Protein AF-A0A844HLF1-F1 (afdb_monomer_lite)

Secondary structure (DSSP, 8-state):
--GGGTT-PPTT--TTS-----TTGGG-TTHHHHHHHHHHHHHHHHHHTT---------TT---HHHHHHHHHHT--HHHHHHHHHTT--SS-TTSHHHHHHHHHHHH-SSEEHHHHHHHHHHHTT--HHHHHHHHHHHHHHHHHTT-EEEETTEEEE---

Foldseek 3Di:
DDPVPLDPDDVPDPAADDPPPDPVLVPDPCNVVSVVVNVVSNVVVCVVVVPPDPPPPPPQQDQDPVLVVVVVVLVDDLQQCQVQLLVLHQPDPPVNALLSVVSPVQSVDQKDFLLVSLVVSCVVVVHDSVVSSVVSVSSQSSCVNSVQWDDDPRMIHGDHD

Structure (mmCIF, N/CA/C/O backbone):
data_AF-A0A844HLF1-F1
#
_entry.id   AF-A0A844HLF1-F1
#
loop_
_atom_site.group_PDB
_atom_site.id
_atom_site.type_symbol
_atom_site.label_atom_id
_atom_site.label_alt_id
_atom_site.label_comp_id
_atom_site.label_asym_id
_atom_site.label_entity_id
_atom_site.label_seq_id
_atom_site.pdbx_PDB_ins_code
_atom_site.Cartn_x
_atom_site.Cartn_y
_atom_site.Cartn_z
_atom_site.occupancy
_atom_site.B_iso_or_equiv
_atom_site.auth_seq_id
_atom_site.auth_comp_id
_atom_site.auth_asym_id
_atom_site.auth_atom_id
_atom_site.pdbx_PDB_model_num
ATOM 1 N N . MET A 1 1 ? -9.356 46.690 -13.431 1.00 42.34 1 MET A N 1
ATOM 2 C CA . MET A 1 1 ? -10.078 45.579 -14.088 1.00 42.34 1 MET A CA 1
ATOM 3 C C . MET A 1 1 ? -11.426 45.459 -13.399 1.00 42.34 1 MET A C 1
ATOM 5 O O . MET A 1 1 ? -11.442 45.314 -12.184 1.00 42.34 1 MET A O 1
ATOM 9 N N . ASN A 1 2 ? -12.520 45.665 -14.138 1.00 35.84 2 ASN A N 1
ATOM 10 C CA . ASN A 1 2 ? -13.887 45.62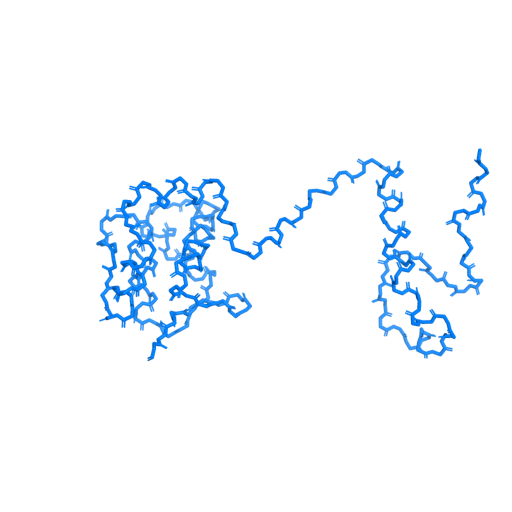2 -13.609 1.00 35.84 2 ASN A CA 1
ATOM 11 C C . ASN A 1 2 ? -14.228 44.193 -13.166 1.00 35.84 2 ASN A C 1
ATOM 13 O O . ASN A 1 2 ? -14.043 43.249 -13.926 1.00 35.84 2 ASN A O 1
ATOM 17 N N . THR A 1 3 ? -14.746 44.032 -11.951 1.00 44.12 3 THR A N 1
ATOM 18 C CA . THR A 1 3 ? -15.193 42.744 -11.388 1.00 44.12 3 THR A CA 1
ATOM 19 C C . THR A 1 3 ? -16.461 42.194 -12.052 1.00 44.12 3 THR A C 1
ATOM 21 O O . THR A 1 3 ? -16.873 41.075 -11.758 1.00 44.12 3 THR A O 1
ATOM 24 N N . SER A 1 4 ? -17.062 42.950 -12.972 1.00 48.38 4 SER A N 1
ATOM 25 C CA . SER A 1 4 ? -18.306 42.612 -13.668 1.00 48.38 4 SER A CA 1
ATOM 26 C C . SER A 1 4 ? -18.149 41.577 -14.791 1.00 48.38 4 SER A C 1
ATOM 28 O O . SER A 1 4 ? -19.146 40.991 -15.196 1.00 48.38 4 SER A O 1
ATOM 30 N N . ASP A 1 5 ? -16.927 41.315 -15.271 1.00 48.09 5 ASP A N 1
ATOM 31 C CA . ASP A 1 5 ? -16.677 40.359 -16.368 1.00 48.09 5 ASP A CA 1
ATOM 32 C C . ASP A 1 5 ? -16.347 38.933 -15.889 1.00 48.09 5 ASP A C 1
ATOM 34 O O . ASP A 1 5 ? -16.253 38.007 -16.691 1.00 48.09 5 ASP A O 1
ATOM 38 N N . LEU A 1 6 ? -16.203 38.723 -14.576 1.00 46.94 6 LEU A N 1
ATOM 39 C CA . LEU A 1 6 ? -15.846 37.418 -13.999 1.00 46.94 6 LEU A CA 1
ATOM 40 C C . LEU A 1 6 ? -17.019 36.422 -13.941 1.00 46.94 6 LEU A C 1
ATOM 42 O O . LEU A 1 6 ? -16.808 35.245 -13.663 1.00 46.94 6 LEU A O 1
ATOM 46 N N . PHE A 1 7 ? -18.248 36.868 -14.218 1.00 52.47 7 PHE A N 1
ATOM 47 C CA . PHE A 1 7 ? -19.457 36.054 -14.075 1.00 52.47 7 PHE A CA 1
ATOM 48 C C . PHE A 1 7 ? -20.449 36.297 -15.226 1.00 52.47 7 PHE A C 1
ATOM 50 O O . PHE A 1 7 ? -21.597 36.671 -15.002 1.00 52.47 7 PHE A O 1
ATOM 57 N N . GLN A 1 8 ? -20.047 36.040 -16.476 1.00 50.62 8 GLN A N 1
ATOM 58 C CA . GLN A 1 8 ? -21.009 35.837 -17.575 1.00 50.62 8 GLN A CA 1
ATOM 59 C C . GLN A 1 8 ? -21.627 34.432 -17.485 1.00 50.62 8 GLN A C 1
ATOM 61 O O . GLN A 1 8 ? -21.420 33.561 -18.331 1.00 50.62 8 GLN A O 1
ATOM 66 N N . PHE A 1 9 ? -22.384 34.197 -16.419 1.00 52.28 9 PHE A N 1
ATOM 67 C CA . PHE A 1 9 ? -23.324 33.089 -16.370 1.00 52.28 9 PHE A CA 1
ATOM 68 C C . PHE A 1 9 ? -24.637 33.563 -16.995 1.00 52.28 9 PHE A C 1
ATOM 70 O O . PHE A 1 9 ? -25.127 34.648 -16.685 1.00 52.28 9 PHE A O 1
ATOM 77 N N . THR A 1 10 ? -25.204 32.768 -17.903 1.00 46.78 10 THR A N 1
ATOM 78 C CA . THR A 1 10 ? -26.568 32.987 -18.398 1.00 46.78 10 THR A CA 1
ATOM 79 C C . THR A 1 10 ? -27.521 33.103 -17.201 1.00 46.78 10 THR A C 1
ATOM 81 O O . THR A 1 10 ? -27.372 32.333 -16.247 1.00 46.78 10 THR A O 1
ATOM 84 N N . PRO A 1 11 ? -28.492 34.036 -17.203 1.00 45.44 11 PRO A N 1
ATOM 85 C CA . PRO A 1 11 ? -29.452 34.152 -16.108 1.00 45.44 11 PRO A CA 1
ATOM 86 C C . PRO A 1 11 ? -30.165 32.804 -15.905 1.00 45.44 11 PRO A C 1
ATOM 88 O O . PRO A 1 11 ? -30.764 32.273 -16.836 1.00 45.44 11 PRO A O 1
ATOM 91 N N . GLY A 1 12 ? -30.033 32.224 -14.706 1.00 50.97 12 GLY A N 1
ATOM 92 C CA . GLY A 1 12 ? -30.519 30.875 -14.372 1.00 50.97 12 GLY A CA 1
ATOM 93 C C . GLY A 1 12 ? -29.442 29.781 -14.305 1.00 50.97 12 GLY A C 1
ATOM 94 O O . GLY A 1 12 ? -29.751 28.646 -13.951 1.00 50.97 12 GLY A O 1
ATOM 95 N N . CYS A 1 13 ? -28.179 30.096 -14.598 1.00 59.31 13 CYS A N 1
ATOM 96 C CA . CYS A 1 13 ? -27.057 29.189 -14.377 1.00 59.31 13 CYS A CA 1
ATOM 97 C C . CYS A 1 13 ? -26.515 29.366 -12.948 1.00 59.31 13 CYS A C 1
ATOM 99 O O . CYS A 1 13 ? -25.961 30.412 -12.613 1.00 59.31 13 CYS A O 1
ATOM 101 N N . PHE A 1 14 ? -26.650 28.336 -12.105 1.00 56.25 14 PHE A N 1
ATOM 102 C CA . PHE A 1 14 ? -26.139 28.301 -10.723 1.00 56.25 14 PHE A CA 1
ATOM 103 C C . PHE A 1 14 ? -24.618 28.077 -10.671 1.00 56.25 14 PHE A C 1
ATOM 105 O O . PHE A 1 14 ? -24.116 27.268 -9.891 1.00 56.25 14 PHE A O 1
ATOM 112 N N . GLY A 1 15 ? -23.895 28.760 -11.562 1.00 53.88 15 GLY A N 1
ATOM 113 C CA . GLY A 1 15 ? -22.476 28.591 -11.804 1.00 53.88 15 GLY A CA 1
ATOM 114 C C . GLY A 1 15 ? -21.658 28.478 -10.521 1.00 53.88 15 GLY A C 1
ATOM 115 O O . GLY A 1 15 ? -21.849 29.230 -9.568 1.00 53.88 15 GLY A O 1
ATOM 116 N N . SER A 1 16 ? -20.705 27.547 -10.577 1.00 51.16 16 SER A N 1
ATOM 117 C CA . SER A 1 16 ? -19.505 27.381 -9.748 1.00 51.16 16 SER A CA 1
ATOM 118 C C . SER A 1 16 ? -19.459 26.321 -8.644 1.00 51.16 16 SER A C 1
ATOM 120 O O . SER A 1 16 ? -18.341 25.923 -8.352 1.00 51.16 16 SER A O 1
ATOM 122 N N . THR A 1 17 ? -20.530 25.767 -8.057 1.00 47.31 17 THR A N 1
ATOM 123 C CA . THR A 1 17 ? -20.297 24.932 -6.842 1.00 47.31 17 THR A CA 1
ATOM 124 C C . THR A 1 17 ? -20.621 23.448 -6.899 1.00 47.31 17 THR A C 1
ATOM 126 O O . THR A 1 17 ? -19.972 22.697 -6.176 1.00 47.31 17 THR A O 1
ATOM 129 N N . TYR A 1 18 ? -21.496 22.966 -7.773 1.00 47.06 18 TYR A N 1
ATOM 130 C CA . TYR A 1 18 ? -21.753 21.529 -7.869 1.00 47.06 18 TYR A CA 1
ATOM 131 C C . TYR A 1 18 ? -22.096 21.156 -9.304 1.00 47.06 18 TYR A C 1
ATOM 133 O O . TYR A 1 18 ? -22.998 21.738 -9.899 1.00 47.06 18 TYR A O 1
ATOM 141 N N . PHE A 1 19 ? -21.426 20.132 -9.840 1.00 49.00 19 PHE A N 1
ATOM 142 C CA . PHE A 1 19 ? -22.030 19.294 -10.874 1.00 49.00 19 PHE A CA 1
ATOM 143 C C . PHE A 1 19 ? -23.242 18.610 -10.243 1.00 49.00 19 PHE A C 1
ATOM 145 O O . PHE A 1 19 ? -23.173 17.478 -9.764 1.00 49.00 19 PHE A O 1
ATOM 152 N N . ALA A 1 20 ? -24.339 19.347 -10.136 1.00 49.22 20 ALA A N 1
ATOM 153 C CA . ALA A 1 20 ? -25.599 18.787 -9.729 1.00 49.22 20 ALA A CA 1
ATOM 154 C C . ALA A 1 20 ? -26.115 17.990 -10.924 1.00 49.22 20 ALA A C 1
ATOM 156 O O . ALA A 1 20 ? -26.258 18.508 -12.031 1.00 49.22 20 ALA A O 1
ATOM 157 N N . LYS A 1 21 ? -26.385 16.708 -10.683 1.00 52.81 21 LYS A N 1
ATOM 158 C CA . LYS A 1 21 ? -27.187 15.819 -11.530 1.00 52.81 21 LYS A CA 1
ATOM 159 C C . LYS A 1 21 ? -28.647 16.304 -11.597 1.00 52.81 21 LYS A C 1
ATOM 161 O O . LYS A 1 21 ? -29.565 15.501 -11.457 1.00 52.81 21 LYS A O 1
ATOM 166 N N . ASP A 1 22 ? -28.865 17.607 -11.735 1.00 58.78 22 ASP A N 1
ATOM 167 C CA . ASP A 1 22 ? -30.192 18.185 -11.820 1.00 58.78 22 ASP A CA 1
ATOM 168 C C . ASP A 1 22 ? -30.717 18.036 -13.243 1.00 58.78 22 ASP A C 1
ATOM 170 O O . ASP A 1 22 ? -30.023 18.271 -14.237 1.00 58.78 22 ASP A O 1
ATOM 174 N N . SER A 1 23 ? -31.981 17.633 -13.332 1.00 61.12 23 SER A N 1
ATOM 175 C CA . SER A 1 23 ? -32.698 17.400 -14.588 1.00 61.12 23 SER A CA 1
ATOM 176 C C . SER A 1 23 ? -32.781 18.652 -15.469 1.00 61.12 23 SER A C 1
ATOM 178 O O . SER A 1 23 ? -32.932 18.545 -16.685 1.00 61.12 23 SER A O 1
ATOM 180 N N . THR A 1 24 ? -32.623 19.836 -14.880 1.00 60.25 24 THR A N 1
ATOM 181 C CA . THR A 1 24 ? -32.615 21.134 -15.562 1.00 60.25 24 THR A CA 1
ATOM 182 C C . THR A 1 24 ? -31.338 21.377 -16.372 1.00 60.25 24 THR A C 1
ATOM 184 O O . THR A 1 24 ? -31.394 22.017 -17.422 1.00 60.25 24 THR A O 1
ATOM 187 N N . CYS A 1 25 ? -30.195 20.815 -15.961 1.00 65.75 25 CYS A N 1
ATOM 188 C CA . CYS A 1 25 ? -28.925 20.945 -16.683 1.00 65.75 25 CYS A CA 1
ATOM 189 C C . CYS A 1 25 ? -28.894 20.133 -17.989 1.00 65.75 25 CYS A C 1
ATOM 191 O O . CYS A 1 25 ? -28.167 20.499 -18.910 1.00 65.75 25 CYS A O 1
ATOM 193 N N . GLY A 1 26 ? -29.697 19.067 -18.102 1.00 62.94 26 GLY A N 1
ATOM 194 C CA . GLY A 1 26 ? -29.733 18.195 -19.285 1.00 62.94 26 GLY A CA 1
ATOM 195 C C . GLY A 1 26 ? -30.336 18.839 -20.539 1.00 62.94 26 GLY A C 1
ATOM 196 O O . GLY A 1 26 ? -30.069 18.383 -21.646 1.00 62.94 26 GLY A O 1
ATOM 197 N N . VAL A 1 27 ? -31.117 19.911 -20.378 1.00 67.25 27 VAL A N 1
ATOM 198 C CA . VAL A 1 27 ? -31.760 20.651 -21.483 1.00 67.25 27 VAL A CA 1
ATOM 199 C C . VAL A 1 27 ? -30.943 21.896 -21.874 1.00 67.25 27 VAL A C 1
ATOM 201 O O . VAL A 1 27 ? -31.282 22.609 -22.815 1.00 67.25 27 VAL A O 1
ATOM 204 N N . CYS A 1 28 ? -29.850 22.182 -21.157 1.00 68.12 28 CYS A N 1
ATOM 205 C CA . CYS A 1 28 ? -29.043 23.372 -21.393 1.00 68.12 28 CYS A CA 1
ATOM 206 C C . CYS A 1 28 ? -28.171 23.208 -22.655 1.00 68.12 28 CYS A C 1
ATOM 208 O O . CYS A 1 28 ? -27.356 22.286 -22.713 1.00 68.12 28 CYS A O 1
ATOM 210 N N . PRO A 1 29 ? -28.239 24.134 -23.633 1.00 69.12 29 PRO A N 1
ATOM 211 C CA . PRO A 1 29 ? -27.421 24.069 -24.848 1.00 69.12 29 PRO A CA 1
ATOM 212 C C . PRO A 1 29 ? -25.916 24.226 -24.576 1.00 69.12 29 PRO A C 1
ATOM 214 O O . PRO A 1 29 ? -25.095 23.829 -25.396 1.00 69.12 29 PRO A O 1
ATOM 217 N N . PHE A 1 30 ? -25.546 24.770 -23.413 1.00 67.00 30 PHE A N 1
ATOM 218 C CA . PHE A 1 30 ? -24.157 24.961 -22.986 1.00 67.00 30 PHE A CA 1
ATOM 219 C C . PHE A 1 30 ? -23.660 23.873 -22.023 1.00 67.00 30 PHE A C 1
ATOM 221 O O . PHE A 1 30 ? -22.528 23.955 -21.548 1.00 67.00 30 PHE A O 1
ATOM 228 N N . ALA A 1 31 ? -24.471 22.847 -21.733 1.00 67.31 31 ALA A N 1
ATOM 229 C CA . ALA A 1 31 ? -24.086 21.711 -20.895 1.00 67.31 31 ALA A CA 1
ATOM 230 C C . ALA A 1 31 ? -22.723 21.072 -21.254 1.00 67.31 31 ALA A C 1
ATOM 232 O O . ALA A 1 31 ? -21.943 20.851 -20.325 1.00 67.31 31 ALA A O 1
ATOM 233 N N . PRO A 1 32 ? -22.370 20.823 -22.539 1.00 67.44 32 PRO A N 1
ATOM 234 C CA . PRO A 1 32 ? -21.089 20.187 -22.875 1.00 67.44 32 PRO A CA 1
ATOM 235 C C . PRO A 1 32 ? -19.857 21.038 -22.521 1.00 67.44 32 PRO A C 1
ATOM 237 O O . PRO A 1 32 ? -18.790 20.489 -22.247 1.00 67.44 32 PRO A O 1
ATOM 240 N N . ASP A 1 33 ? -19.996 22.365 -22.480 1.00 68.88 33 ASP A N 1
ATOM 241 C CA . ASP A 1 33 ? -18.903 23.289 -22.144 1.00 68.88 33 ASP A CA 1
ATOM 242 C C . ASP A 1 33 ? -18.958 23.787 -20.693 1.00 68.88 33 ASP A C 1
ATOM 244 O O . ASP A 1 33 ? -17.983 24.351 -20.182 1.00 68.88 33 ASP A O 1
ATOM 248 N N . CYS A 1 34 ? -20.076 23.547 -20.003 1.00 70.94 34 CYS A N 1
ATOM 249 C CA . CYS A 1 34 ? -20.289 23.945 -18.616 1.00 70.94 34 CYS A CA 1
ATOM 250 C C . CYS A 1 34 ? -19.277 23.283 -17.670 1.00 70.94 34 CYS A C 1
ATOM 252 O O . CYS A 1 34 ? -18.842 23.911 -16.705 1.00 70.94 34 CYS A O 1
ATOM 254 N N . GLU A 1 35 ? -18.851 22.050 -17.968 1.00 64.38 35 GLU A N 1
ATOM 255 C CA . GLU A 1 35 ? -17.857 21.336 -17.160 1.00 64.38 35 GLU A CA 1
ATOM 256 C C . GLU A 1 35 ? -16.514 22.042 -17.132 1.00 64.38 35 GLU A C 1
ATOM 258 O O . GLU A 1 35 ? -15.988 22.388 -16.072 1.00 64.38 35 GLU A O 1
ATOM 263 N N . LYS A 1 36 ? -15.996 22.324 -18.323 1.00 69.44 36 LYS A N 1
ATOM 264 C CA . LYS A 1 36 ? -14.689 22.948 -18.499 1.00 69.44 36 LYS A CA 1
ATOM 265 C C . LYS A 1 36 ? -14.666 24.341 -17.879 1.00 69.44 36 LYS A C 1
ATOM 267 O O . LYS A 1 36 ? -13.724 24.673 -17.163 1.00 69.44 36 LYS A O 1
ATOM 272 N N . ARG A 1 37 ? -15.733 25.119 -18.094 1.00 69.06 37 ARG A N 1
ATOM 273 C CA . ARG A 1 37 ? -15.865 26.464 -17.523 1.00 69.06 37 ARG A CA 1
ATOM 274 C C . ARG A 1 37 ? -15.998 26.436 -16.005 1.00 69.06 37 ARG A C 1
ATOM 276 O O . ARG A 1 37 ? -15.327 27.212 -15.343 1.00 69.06 37 ARG A O 1
ATOM 283 N N . SER A 1 38 ? -16.789 25.524 -15.436 1.00 67.81 38 SER A N 1
ATOM 284 C CA . SER A 1 38 ? -16.947 25.434 -13.978 1.00 67.81 38 SER A CA 1
ATOM 285 C C . SER A 1 38 ? -15.635 25.097 -13.273 1.00 67.81 38 SER A C 1
ATOM 287 O O . SER A 1 38 ? -15.378 25.624 -12.191 1.00 67.81 38 SER A O 1
ATOM 289 N N . VAL A 1 39 ? -14.814 24.222 -13.861 1.00 68.56 39 VAL A N 1
ATOM 290 C CA . VAL A 1 39 ? -13.493 23.886 -13.313 1.00 68.56 39 VAL A CA 1
ATOM 291 C C . VAL A 1 39 ? -12.565 25.100 -13.375 1.00 68.56 39 VAL A C 1
ATOM 293 O O . VAL A 1 39 ? -11.967 25.445 -12.360 1.00 68.56 39 VAL A O 1
ATOM 296 N N . GLN A 1 40 ? -12.515 25.789 -14.519 1.00 69.31 40 GLN A N 1
ATOM 297 C CA . GLN A 1 40 ? -11.714 27.006 -14.694 1.00 69.31 40 GLN A CA 1
ATOM 298 C C . GLN A 1 40 ? -12.126 28.110 -13.717 1.00 69.31 40 GLN A C 1
ATOM 300 O O . GLN A 1 40 ? -11.283 28.611 -12.983 1.00 69.31 40 GLN A O 1
ATOM 305 N N . THR A 1 41 ? -13.422 28.415 -13.609 1.00 71.12 41 THR A N 1
ATOM 306 C CA . THR A 1 41 ? -13.924 29.433 -12.676 1.00 71.12 41 THR A CA 1
ATOM 307 C C . THR A 1 41 ? -13.597 29.086 -11.225 1.00 71.12 41 THR A C 1
ATOM 309 O O . THR A 1 41 ? -13.255 29.966 -10.443 1.00 71.12 41 THR A O 1
ATOM 312 N N . MET A 1 42 ? -13.664 27.809 -10.842 1.00 67.81 42 MET A N 1
ATOM 313 C CA . MET A 1 42 ? -13.279 27.390 -9.494 1.00 67.81 42 MET A CA 1
ATOM 314 C C . MET A 1 42 ? -11.780 27.537 -9.241 1.00 67.81 42 MET A C 1
ATOM 316 O O . MET A 1 42 ? -11.391 27.900 -8.131 1.00 67.81 42 MET A O 1
ATOM 320 N N . ASP A 1 43 ? -10.941 27.279 -10.241 1.00 69.81 43 ASP A N 1
ATOM 321 C CA . ASP A 1 43 ? -9.499 27.503 -10.146 1.00 69.81 43 ASP A CA 1
ATOM 322 C C . ASP A 1 43 ? -9.160 29.001 -10.076 1.00 69.81 43 ASP A C 1
ATOM 324 O O . ASP A 1 43 ? -8.335 29.394 -9.248 1.00 69.81 43 ASP A O 1
ATOM 328 N N . ASP A 1 44 ? -9.874 29.844 -10.823 1.00 71.25 44 ASP A N 1
ATOM 329 C CA . ASP A 1 44 ? -9.748 31.303 -10.764 1.00 71.25 44 ASP A CA 1
ATOM 330 C C . ASP A 1 44 ? -10.192 31.855 -9.399 1.00 71.25 44 ASP A C 1
ATOM 332 O O . ASP A 1 44 ? -9.470 32.634 -8.776 1.00 71.25 44 ASP A O 1
ATOM 336 N N . ILE A 1 45 ? -11.337 31.399 -8.870 1.00 72.94 45 ILE A N 1
ATOM 337 C CA . ILE A 1 45 ? -11.816 31.774 -7.527 1.00 72.94 45 ILE A CA 1
ATOM 338 C C . ILE A 1 45 ? -10.801 31.346 -6.462 1.00 72.94 45 ILE A C 1
ATOM 340 O O . ILE A 1 45 ? -10.486 32.119 -5.558 1.00 72.94 45 ILE A O 1
ATOM 344 N N . ARG A 1 46 ? -10.237 30.136 -6.566 1.00 72.50 46 ARG A N 1
ATOM 345 C CA . ARG A 1 46 ? -9.194 29.665 -5.637 1.00 72.50 46 ARG A CA 1
ATOM 346 C C . ARG A 1 46 ? -7.936 30.524 -5.710 1.00 72.50 46 ARG A C 1
ATOM 348 O O . ARG A 1 46 ? -7.363 30.813 -4.658 1.00 72.50 46 ARG A O 1
ATOM 355 N N . ALA A 1 47 ? -7.523 30.928 -6.912 1.00 73.06 47 ALA A N 1
ATOM 356 C CA . ALA A 1 47 ? -6.375 31.803 -7.119 1.00 73.06 47 ALA A CA 1
ATOM 357 C C . ALA A 1 47 ? -6.607 33.191 -6.501 1.00 73.06 47 ALA A C 1
ATOM 359 O O . ALA A 1 47 ? -5.736 33.691 -5.789 1.00 73.06 47 ALA A O 1
ATOM 360 N N . ILE A 1 48 ? -7.800 33.765 -6.689 1.00 74.31 48 ILE A N 1
ATOM 361 C CA . ILE A 1 48 ? -8.198 35.052 -6.096 1.00 74.31 48 ILE A CA 1
ATOM 362 C C . ILE A 1 48 ? -8.258 34.961 -4.564 1.00 74.31 48 ILE A C 1
ATOM 364 O O . ILE A 1 48 ? -7.784 35.857 -3.869 1.00 74.31 48 ILE A O 1
ATOM 368 N N . CYS A 1 49 ? -8.798 33.869 -4.019 1.00 75.69 49 CYS A N 1
ATOM 369 C CA . CYS A 1 49 ? -8.933 33.664 -2.575 1.00 75.69 49 CYS A CA 1
ATOM 370 C C . CYS A 1 49 ? -7.652 33.149 -1.889 1.00 75.69 49 CYS A C 1
ATOM 372 O O . CYS A 1 49 ? -7.679 32.878 -0.688 1.00 75.69 49 CYS A O 1
ATOM 374 N N . GLY A 1 50 ? -6.543 32.974 -2.618 1.00 68.38 50 GLY A N 1
ATOM 375 C CA . GLY A 1 50 ? -5.270 32.508 -2.056 1.00 68.38 50 GLY A CA 1
ATOM 376 C C . GLY A 1 50 ? -5.307 31.078 -1.499 1.00 68.38 50 GLY A C 1
ATOM 377 O O . GLY A 1 50 ? -4.467 30.707 -0.675 1.00 68.38 50 GLY A O 1
ATOM 378 N N . VAL A 1 51 ? -6.271 30.254 -1.924 1.00 69.12 51 VAL A N 1
ATOM 379 C CA . VAL A 1 51 ? -6.398 28.869 -1.455 1.00 69.12 51 VAL A CA 1
ATOM 380 C C . VAL A 1 51 ? -5.347 28.016 -2.156 1.00 69.12 51 VAL A C 1
ATOM 382 O O . VAL A 1 51 ? -5.536 27.550 -3.280 1.00 69.12 51 VAL A O 1
ATOM 385 N N . VAL A 1 52 ? -4.232 27.763 -1.468 1.00 64.31 52 VAL A N 1
ATOM 386 C CA . VAL A 1 52 ? -3.206 26.822 -1.933 1.00 64.31 52 VAL A CA 1
ATOM 387 C C . VAL A 1 52 ? -3.745 25.402 -1.784 1.00 64.31 52 VAL A C 1
ATOM 389 O O . VAL A 1 52 ? -3.531 24.721 -0.777 1.00 64.31 52 VAL A O 1
ATOM 392 N N . THR A 1 53 ? -4.452 24.911 -2.799 1.00 57.34 53 THR A N 1
ATOM 393 C CA . THR A 1 53 ? -4.743 23.482 -2.880 1.00 57.34 53 THR A CA 1
ATOM 394 C C . THR A 1 53 ? -3.413 22.755 -3.046 1.00 57.34 53 THR A C 1
ATOM 396 O O . THR A 1 53 ? -2.766 22.865 -4.090 1.00 57.34 53 THR A O 1
ATOM 399 N N . ARG A 1 54 ? -2.977 21.993 -2.033 1.00 52.16 54 ARG A N 1
ATOM 400 C CA . ARG A 1 54 ? -1.931 20.982 -2.242 1.00 52.16 54 ARG A CA 1
ATOM 401 C C . ARG A 1 54 ? -2.421 20.100 -3.385 1.00 52.16 54 ARG A C 1
ATOM 403 O O . ARG A 1 54 ? -3.379 19.353 -3.191 1.00 52.16 54 ARG A O 1
ATOM 410 N N . LYS A 1 55 ? -1.785 20.190 -4.562 1.00 49.19 55 LYS A N 1
ATOM 411 C CA . LYS A 1 55 ? -1.994 19.224 -5.645 1.00 49.19 55 LYS A CA 1
ATOM 412 C C . LYS A 1 55 ? -1.944 17.842 -5.001 1.00 49.19 55 LYS A C 1
ATOM 414 O O . LYS A 1 55 ? -0.912 17.469 -4.437 1.00 49.19 55 LYS A O 1
ATOM 419 N N . ARG A 1 56 ? -3.050 17.090 -5.039 1.00 45.31 56 ARG A N 1
ATOM 420 C CA . ARG A 1 56 ? -2.967 15.651 -4.798 1.00 45.31 56 ARG A CA 1
ATOM 421 C C . ARG A 1 56 ? -2.017 15.159 -5.877 1.00 45.31 56 ARG A C 1
ATOM 423 O O . ARG A 1 56 ? -2.357 15.215 -7.055 1.00 45.31 56 ARG A O 1
ATOM 430 N N . ARG A 1 57 ? -0.799 14.781 -5.488 1.00 47.88 57 ARG A N 1
ATOM 431 C CA . ARG A 1 57 ? 0.137 14.100 -6.377 1.00 47.88 57 ARG A CA 1
ATOM 432 C C . ARG A 1 57 ? -0.489 12.745 -6.691 1.00 47.88 57 ARG A C 1
ATOM 434 O O . ARG A 1 57 ? -0.195 11.754 -6.040 1.00 47.88 57 ARG A O 1
ATOM 441 N N . ALA A 1 58 ? -1.407 12.718 -7.649 1.00 43.56 58 ALA A N 1
ATOM 442 C CA . ALA A 1 58 ? -1.792 11.508 -8.347 1.00 43.56 58 ALA A CA 1
ATOM 443 C C . ALA A 1 58 ? -0.712 11.245 -9.406 1.00 43.56 58 ALA A C 1
ATOM 445 O O . ALA A 1 58 ? -0.963 11.297 -10.604 1.00 43.56 58 ALA A O 1
ATOM 446 N N . GLY A 1 59 ? 0.524 11.045 -8.947 1.00 42.44 59 GLY A N 1
ATOM 447 C CA . GLY A 1 59 ? 1.564 10.448 -9.763 1.00 42.44 59 GLY A CA 1
ATOM 448 C C . GLY A 1 59 ? 1.377 8.945 -9.663 1.00 42.44 59 GLY A C 1
ATOM 449 O O . GLY A 1 59 ? 1.729 8.351 -8.647 1.00 42.44 59 GLY A O 1
ATOM 450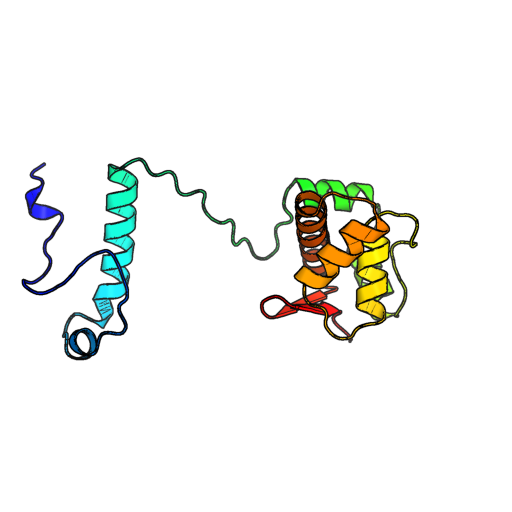 N N . LYS A 1 60 ? 0.782 8.329 -10.687 1.00 47.25 60 LYS A N 1
ATOM 451 C CA . LYS A 1 60 ? 0.916 6.884 -10.895 1.00 47.25 60 LYS A CA 1
ATOM 452 C C . LYS A 1 60 ? 2.420 6.580 -10.949 1.00 47.25 60 LYS A C 1
ATOM 454 O O . LYS A 1 60 ? 3.076 6.978 -11.902 1.00 47.25 60 LYS A O 1
ATOM 459 N N . GLY A 1 61 ? 2.949 5.913 -9.925 1.00 52.94 61 GLY A N 1
ATOM 460 C CA . GLY A 1 61 ? 4.271 5.274 -9.959 1.00 52.94 61 GLY A CA 1
ATOM 461 C C . GLY A 1 61 ? 5.393 5.924 -9.142 1.00 52.94 61 GLY A C 1
ATOM 462 O O . GLY A 1 61 ? 6.378 5.240 -8.867 1.00 52.94 61 GLY A O 1
ATOM 463 N N . GLU A 1 62 ? 5.265 7.175 -8.691 1.00 59.84 62 GLU A N 1
ATOM 464 C CA . GLU A 1 62 ? 6.292 7.783 -7.832 1.00 59.84 62 GLU A CA 1
ATOM 465 C C . GLU A 1 62 ? 6.032 7.470 -6.356 1.00 59.84 62 GLU A C 1
ATOM 467 O O . GLU A 1 62 ? 5.063 7.937 -5.749 1.00 59.84 62 GLU A O 1
ATOM 472 N N . LEU A 1 63 ? 6.930 6.676 -5.765 1.00 71.38 63 LEU A N 1
ATOM 473 C CA . LEU A 1 63 ? 6.987 6.478 -4.321 1.00 71.38 63 LEU A CA 1
ATOM 474 C C . LEU A 1 63 ? 7.123 7.833 -3.625 1.00 71.38 63 LEU A C 1
ATOM 476 O O . LEU A 1 63 ? 7.972 8.650 -3.980 1.00 71.38 63 LEU A O 1
ATOM 480 N N . SER A 1 64 ? 6.322 8.061 -2.580 1.00 77.44 64 SER A N 1
ATOM 481 C CA . SER A 1 64 ? 6.582 9.189 -1.681 1.00 77.44 64 SER A CA 1
ATOM 482 C C . SER A 1 64 ? 8.001 9.071 -1.120 1.00 77.44 64 SER A C 1
ATOM 484 O O . SER A 1 64 ? 8.442 7.959 -0.844 1.00 77.44 64 SER A O 1
ATOM 486 N N . GLU A 1 65 ? 8.685 10.191 -0.898 1.00 78.19 65 GLU A N 1
ATOM 487 C CA . GLU A 1 65 ? 10.067 10.228 -0.390 1.00 78.19 65 GLU A CA 1
ATOM 488 C C . GLU A 1 65 ? 10.274 9.311 0.828 1.00 78.19 65 GLU A C 1
ATOM 490 O O . GLU A 1 65 ? 11.197 8.506 0.859 1.00 78.19 65 GLU A O 1
ATOM 495 N N . LYS A 1 66 ? 9.312 9.314 1.760 1.00 77.75 66 LYS A N 1
ATOM 496 C CA . LYS A 1 66 ? 9.298 8.418 2.927 1.00 77.75 66 LYS A CA 1
ATOM 497 C C . LYS A 1 66 ? 9.162 6.939 2.563 1.00 77.75 66 LYS A C 1
ATOM 499 O O . LYS A 1 66 ? 9.829 6.100 3.149 1.00 77.75 66 LYS A O 1
ATOM 504 N N . ALA A 1 67 ? 8.286 6.606 1.617 1.00 79.19 67 ALA A N 1
ATOM 505 C CA . ALA A 1 67 ? 8.117 5.225 1.165 1.00 79.19 67 ALA A CA 1
ATOM 506 C C . ALA A 1 67 ? 9.354 4.731 0.399 1.00 79.19 67 ALA A C 1
ATOM 508 O O . ALA A 1 67 ? 9.710 3.563 0.524 1.00 79.19 67 ALA A O 1
ATOM 509 N N . ARG A 1 68 ? 10.033 5.621 -0.337 1.00 80.38 68 ARG A N 1
ATOM 510 C CA . ARG A 1 68 ? 11.300 5.315 -1.008 1.00 80.38 68 ARG A CA 1
ATOM 511 C C . ARG A 1 68 ? 12.412 5.050 -0.000 1.00 80.38 68 ARG A C 1
ATOM 513 O O . ARG A 1 68 ? 13.074 4.030 -0.103 1.00 80.38 68 ARG A O 1
ATOM 520 N N . GLU A 1 69 ? 12.550 5.902 1.013 1.00 82.75 69 GLU A N 1
ATOM 521 C CA . GLU A 1 69 ? 13.526 5.714 2.092 1.00 82.75 69 GLU A CA 1
ATOM 522 C C . GLU A 1 69 ? 13.294 4.394 2.845 1.00 82.75 69 GLU A C 1
ATOM 524 O O . GLU A 1 69 ? 14.234 3.653 3.127 1.00 82.75 69 GLU A O 1
ATOM 529 N N . VAL A 1 70 ? 12.033 4.063 3.145 1.00 80.62 70 VAL A N 1
ATOM 530 C CA . VAL A 1 70 ? 11.682 2.775 3.758 1.00 80.62 70 VAL A CA 1
ATOM 531 C C . VAL A 1 70 ? 12.038 1.614 2.832 1.00 80.62 70 VAL A C 1
ATOM 533 O O . VAL A 1 70 ? 12.609 0.631 3.291 1.00 80.62 70 VAL A O 1
ATOM 536 N N . PHE A 1 71 ? 11.736 1.722 1.540 1.00 82.56 71 PHE A N 1
ATOM 537 C CA . PHE A 1 71 ? 12.060 0.687 0.565 1.00 82.56 71 PHE A CA 1
ATOM 538 C C . PHE A 1 71 ? 13.572 0.464 0.422 1.00 82.56 71 PHE A C 1
ATOM 540 O O . PHE A 1 71 ? 14.028 -0.676 0.466 1.00 82.56 71 PHE A O 1
ATOM 547 N N . GLU A 1 72 ? 14.356 1.539 0.346 1.00 82.94 72 GLU A N 1
ATOM 548 C CA . GLU A 1 72 ? 15.821 1.482 0.310 1.00 82.94 72 GLU A CA 1
ATOM 549 C C . GLU A 1 72 ? 16.386 0.833 1.586 1.00 82.94 72 GLU A C 1
ATOM 551 O O . GLU A 1 72 ? 17.261 -0.030 1.505 1.00 82.94 72 GLU A O 1
ATOM 556 N N . LYS A 1 73 ? 15.831 1.157 2.764 1.00 82.00 73 LYS A N 1
ATOM 557 C CA . LYS A 1 73 ? 16.212 0.537 4.050 1.00 82.00 73 LYS A CA 1
ATOM 558 C C . LYS A 1 73 ? 15.912 -0.958 4.126 1.00 82.00 73 LYS A C 1
ATOM 560 O O . LYS A 1 73 ? 16.603 -1.677 4.843 1.00 82.00 73 LYS A O 1
ATOM 565 N N . LEU A 1 74 ? 14.886 -1.429 3.420 1.00 81.00 74 LEU A N 1
ATOM 566 C CA . LEU A 1 74 ? 14.545 -2.850 3.363 1.00 81.00 74 LEU A CA 1
ATOM 567 C C . LEU A 1 74 ? 15.538 -3.657 2.509 1.00 81.00 74 LEU A C 1
ATOM 569 O O . LEU A 1 74 ? 15.566 -4.881 2.621 1.00 81.00 74 LEU A O 1
ATOM 573 N N . GLY A 1 75 ? 16.352 -2.992 1.680 1.00 80.06 75 GLY A N 1
ATOM 574 C CA . GLY A 1 75 ? 17.512 -3.586 1.009 1.00 80.06 75 GLY A CA 1
ATOM 575 C C . GLY A 1 75 ? 17.200 -4.630 -0.068 1.00 80.06 75 GLY A C 1
ATOM 576 O O . GLY A 1 75 ? 18.115 -5.315 -0.513 1.00 80.06 75 GLY A O 1
ATOM 577 N N . LYS A 1 76 ? 15.936 -4.774 -0.487 1.00 83.12 76 LYS A N 1
ATOM 578 C CA . LYS A 1 76 ? 15.521 -5.706 -1.548 1.00 83.12 76 LYS A CA 1
ATOM 579 C C . LYS A 1 76 ? 15.163 -4.966 -2.824 1.00 83.12 76 LYS A C 1
ATOM 581 O O . LYS A 1 76 ? 14.520 -3.918 -2.779 1.00 83.12 76 LYS A O 1
ATOM 586 N N . SER A 1 77 ? 15.523 -5.536 -3.968 1.00 85.25 77 SER A N 1
ATOM 587 C CA . SER A 1 77 ? 15.111 -4.994 -5.260 1.00 85.25 77 SER A CA 1
ATOM 588 C C . SER A 1 77 ? 13.627 -5.264 -5.530 1.00 85.25 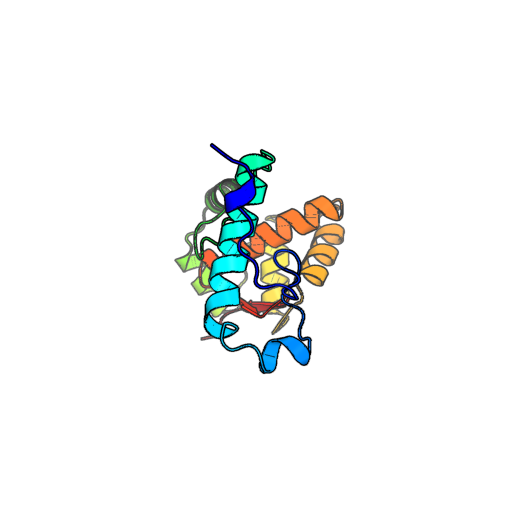77 SER A C 1
ATOM 590 O O . SER A 1 77 ? 13.063 -6.275 -5.106 1.00 85.25 77 SER A O 1
ATOM 592 N N . ALA A 1 78 ? 12.989 -4.384 -6.306 1.00 84.38 78 ALA A N 1
ATOM 593 C CA . ALA A 1 78 ? 11.587 -4.537 -6.704 1.00 84.38 78 ALA A CA 1
ATOM 594 C C . ALA A 1 78 ? 11.325 -5.887 -7.396 1.00 84.38 78 ALA A C 1
ATOM 596 O O . ALA A 1 78 ? 10.295 -6.526 -7.177 1.00 84.38 78 ALA A O 1
ATOM 597 N N . ARG A 1 79 ? 12.301 -6.348 -8.190 1.00 84.62 79 ARG A N 1
ATOM 598 C CA . ARG A 1 79 ? 12.254 -7.628 -8.898 1.00 84.62 79 ARG A CA 1
ATOM 599 C C . ARG A 1 79 ? 12.244 -8.818 -7.939 1.00 84.62 79 ARG A C 1
ATOM 601 O O . ARG A 1 79 ? 11.458 -9.734 -8.151 1.00 84.62 79 ARG A O 1
ATOM 608 N N . GLU A 1 80 ? 13.078 -8.803 -6.901 1.00 86.25 80 GLU A N 1
ATOM 609 C CA . GLU A 1 80 ? 13.113 -9.868 -5.887 1.00 86.25 80 GLU A CA 1
ATOM 610 C C . GLU A 1 80 ? 11.818 -9.906 -5.079 1.00 86.25 80 GLU A C 1
ATOM 612 O O . GLU A 1 80 ? 11.243 -10.974 -4.900 1.00 86.25 80 GLU A O 1
ATOM 617 N N . VAL A 1 81 ? 11.321 -8.742 -4.650 1.00 88.75 81 VAL A N 1
ATOM 618 C CA . VAL A 1 81 ? 10.057 -8.636 -3.902 1.00 88.75 81 VAL A CA 1
ATOM 619 C C . VAL A 1 81 ? 8.903 -9.221 -4.713 1.00 88.75 81 VAL A C 1
ATOM 621 O O . VAL A 1 81 ? 8.133 -10.032 -4.195 1.00 88.75 81 VAL A O 1
ATOM 624 N N . ARG A 1 82 ? 8.809 -8.860 -5.998 1.00 88.69 82 ARG A N 1
ATOM 625 C CA . ARG A 1 82 ? 7.807 -9.414 -6.912 1.00 88.69 82 ARG A CA 1
ATOM 626 C C . ARG A 1 82 ? 7.973 -10.919 -7.101 1.00 88.69 82 ARG A C 1
ATOM 628 O O . ARG A 1 82 ? 6.985 -11.638 -7.001 1.00 88.69 82 ARG A O 1
ATOM 635 N N . ALA A 1 83 ? 9.191 -11.392 -7.362 1.00 87.25 83 ALA A N 1
ATOM 636 C CA . ALA A 1 83 ? 9.460 -12.809 -7.594 1.00 87.25 83 ALA A CA 1
ATOM 637 C C . ALA A 1 83 ? 9.094 -13.672 -6.376 1.00 87.25 83 ALA A C 1
ATOM 639 O O . ALA A 1 83 ? 8.394 -14.668 -6.541 1.00 87.25 83 ALA A O 1
ATOM 640 N N . SER A 1 84 ? 9.486 -13.262 -5.164 1.00 90.12 84 SER A N 1
ATOM 641 C CA . SER A 1 84 ? 9.128 -13.972 -3.929 1.00 90.12 84 SER A CA 1
ATOM 642 C C . SER A 1 84 ? 7.614 -14.027 -3.729 1.00 90.12 84 SER A C 1
ATOM 644 O O . SER A 1 84 ? 7.062 -15.109 -3.545 1.00 90.12 84 SER A O 1
ATOM 646 N N . LEU A 1 85 ? 6.922 -12.887 -3.851 1.00 90.00 85 LEU A N 1
ATOM 647 C CA . LEU A 1 85 ? 5.470 -12.831 -3.651 1.00 90.00 85 LEU A CA 1
ATOM 648 C C . LEU A 1 85 ? 4.698 -13.652 -4.691 1.00 90.00 85 LEU A C 1
ATOM 650 O O . LEU A 1 85 ? 3.706 -14.290 -4.347 1.00 90.00 85 LEU A O 1
ATOM 654 N N . MET A 1 86 ? 5.156 -13.669 -5.945 1.00 87.81 86 MET A N 1
ATOM 655 C CA . MET A 1 86 ? 4.583 -14.527 -6.987 1.00 87.81 86 MET A CA 1
ATOM 656 C C . MET A 1 86 ? 4.871 -16.013 -6.737 1.00 87.81 86 MET A C 1
ATOM 658 O O . MET A 1 86 ? 4.019 -16.848 -7.024 1.00 87.81 86 MET A O 1
ATOM 662 N N . GLY A 1 87 ? 6.036 -16.336 -6.169 1.00 87.25 87 GLY A N 1
ATOM 663 C CA . GLY A 1 87 ? 6.408 -17.686 -5.741 1.00 87.25 87 GLY A CA 1
ATOM 664 C C . GLY A 1 87 ? 5.681 -18.174 -4.484 1.00 87.25 87 GLY A C 1
ATOM 665 O O . GLY A 1 87 ? 5.892 -19.308 -4.068 1.00 87.25 87 GLY A O 1
ATOM 666 N N . GLY A 1 88 ? 4.824 -17.346 -3.877 1.00 88.75 88 GLY A N 1
ATOM 667 C CA . GLY A 1 88 ? 4.117 -17.688 -2.643 1.00 88.75 88 GLY A CA 1
ATOM 668 C C . GLY A 1 88 ? 4.962 -17.524 -1.376 1.00 88.75 88 GLY A C 1
ATOM 669 O O . GLY A 1 88 ? 4.535 -17.935 -0.298 1.00 88.75 88 GLY A O 1
ATOM 670 N N . GLU A 1 89 ? 6.140 -16.912 -1.483 1.00 90.06 89 GLU A N 1
ATOM 671 C CA . GLU A 1 89 ? 7.067 -16.704 -0.376 1.00 90.06 89 GLU A CA 1
ATOM 672 C C . GLU A 1 89 ? 7.041 -15.255 0.108 1.00 90.06 89 GLU A C 1
ATOM 674 O O . GLU A 1 89 ? 6.933 -14.300 -0.667 1.00 90.06 89 GLU A O 1
ATOM 679 N N . ASN A 1 90 ? 7.172 -15.067 1.420 1.00 89.00 90 ASN A N 1
ATOM 680 C CA . ASN A 1 90 ? 7.233 -13.733 1.993 1.00 89.00 90 ASN A CA 1
ATOM 681 C C . ASN A 1 90 ? 8.650 -13.151 1.834 1.00 89.00 90 ASN A C 1
ATOM 683 O O . ASN A 1 90 ? 9.588 -13.676 2.439 1.00 89.00 90 ASN A O 1
ATOM 687 N N . PRO A 1 91 ? 8.839 -12.052 1.076 1.00 87.69 91 PRO A N 1
ATOM 688 C CA . PRO A 1 91 ? 10.152 -11.440 0.910 1.00 87.69 91 PRO A CA 1
ATOM 689 C C . PRO A 1 91 ? 10.676 -10.821 2.207 1.00 87.69 91 PRO A C 1
ATOM 691 O O . PRO A 1 91 ? 11.886 -10.646 2.332 1.00 87.69 91 PRO A O 1
ATOM 694 N N . TYR A 1 92 ? 9.818 -10.491 3.167 1.00 87.00 92 TYR A N 1
ATOM 695 C CA . TYR A 1 92 ? 10.231 -9.892 4.429 1.00 87.00 92 TYR A CA 1
ATOM 696 C C . TYR A 1 92 ? 9.853 -10.842 5.567 1.00 87.00 92 TYR A C 1
ATOM 698 O O . TYR A 1 92 ? 8.666 -11.080 5.791 1.00 87.00 92 TYR A O 1
ATOM 706 N N . PRO A 1 93 ? 10.819 -11.410 6.308 1.00 76.19 93 PRO A N 1
ATOM 707 C CA . PRO A 1 93 ? 10.485 -12.261 7.442 1.00 76.19 93 PRO A CA 1
ATOM 708 C C . PRO A 1 93 ? 9.631 -11.476 8.445 1.00 76.19 93 PRO A C 1
ATOM 710 O O . PRO A 1 93 ? 9.762 -10.259 8.567 1.00 76.19 93 PRO A O 1
ATOM 713 N N . THR A 1 94 ? 8.775 -12.165 9.199 1.00 66.06 94 THR A N 1
ATOM 714 C CA . THR A 1 94 ? 7.775 -11.555 10.102 1.00 66.06 94 THR A CA 1
ATOM 715 C C . THR A 1 94 ? 8.384 -10.620 11.161 1.00 66.06 94 THR A C 1
ATOM 717 O O . THR A 1 94 ? 7.695 -9.776 11.719 1.00 66.06 94 THR A O 1
ATOM 720 N N . ASN A 1 95 ? 9.696 -10.718 11.397 1.00 65.69 95 ASN A N 1
ATOM 721 C CA . ASN A 1 95 ? 10.446 -9.857 12.310 1.00 65.69 95 ASN A CA 1
ATOM 722 C C . ASN A 1 95 ? 10.913 -8.522 11.687 1.00 65.69 95 ASN A C 1
ATOM 724 O O . ASN A 1 95 ? 11.397 -7.659 12.415 1.00 65.69 95 ASN A O 1
ATOM 728 N N . GLN A 1 96 ? 10.767 -8.306 10.372 1.00 67.06 96 GLN A N 1
ATOM 729 C CA . GLN A 1 96 ? 11.125 -7.052 9.683 1.00 67.06 96 GLN A CA 1
ATOM 730 C C . GLN A 1 96 ? 9.965 -6.034 9.638 1.00 67.06 96 GLN A C 1
ATOM 732 O O . GLN A 1 96 ? 9.699 -5.386 8.624 1.00 67.06 96 GLN A O 1
ATOM 737 N N . GLY A 1 97 ? 9.275 -5.862 10.766 1.00 78.00 97 GLY A N 1
ATOM 738 C CA . GLY A 1 97 ? 8.256 -4.826 10.940 1.00 78.00 97 GLY A CA 1
ATOM 739 C C . GLY A 1 97 ? 7.019 -4.995 10.049 1.00 78.00 97 GLY A C 1
ATOM 740 O O . GLY A 1 97 ? 6.668 -6.094 9.625 1.00 78.00 97 GLY A O 1
ATOM 741 N N . PHE A 1 98 ? 6.340 -3.880 9.766 1.00 86.62 98 PHE A N 1
ATOM 742 C CA . PHE A 1 98 ? 5.009 -3.890 9.147 1.00 86.62 98 PHE A CA 1
ATOM 743 C C . PHE A 1 98 ? 4.966 -4.515 7.741 1.00 86.62 98 PHE A C 1
ATOM 745 O O . PHE A 1 98 ? 3.924 -5.032 7.348 1.00 86.62 98 PHE A O 1
ATOM 752 N N . MET A 1 99 ? 6.067 -4.491 6.978 1.00 89.19 99 MET A N 1
ATOM 753 C CA . MET A 1 99 ? 6.102 -5.079 5.632 1.00 89.19 99 MET A CA 1
ATOM 754 C C . MET A 1 99 ? 6.009 -6.602 5.659 1.00 89.19 99 MET A C 1
ATOM 756 O O . MET A 1 99 ? 5.304 -7.171 4.828 1.00 89.19 99 MET A O 1
ATOM 760 N N . GLY A 1 100 ? 6.658 -7.254 6.629 1.00 89.06 100 GLY A N 1
ATOM 761 C CA . GLY A 1 100 ? 6.560 -8.703 6.802 1.00 89.06 100 GLY A CA 1
ATOM 762 C C . GLY A 1 100 ? 5.126 -9.137 7.081 1.00 89.06 100 GLY A C 1
ATOM 763 O O . GLY A 1 100 ? 4.626 -10.056 6.434 1.00 89.06 100 GLY A O 1
ATOM 764 N N . ASP A 1 101 ? 4.434 -8.423 7.970 1.00 89.12 101 ASP A N 1
ATOM 765 C CA . ASP A 1 101 ? 3.029 -8.691 8.280 1.00 89.12 101 ASP A CA 1
ATOM 766 C C . ASP A 1 101 ? 2.115 -8.442 7.067 1.00 89.12 101 ASP A C 1
ATOM 768 O O . ASP A 1 101 ? 1.285 -9.291 6.744 1.00 89.12 101 ASP A O 1
ATOM 772 N N . VAL A 1 102 ? 2.286 -7.326 6.346 1.00 91.00 102 VAL A N 1
ATOM 773 C CA . VAL A 1 102 ? 1.477 -7.024 5.149 1.00 91.00 102 VAL A CA 1
ATOM 774 C C . VAL A 1 102 ? 1.658 -8.089 4.071 1.00 91.00 102 VAL A C 1
ATOM 776 O O . VAL A 1 102 ? 0.666 -8.611 3.561 1.00 91.00 102 VAL A O 1
ATOM 779 N N . CYS A 1 103 ? 2.899 -8.447 3.738 1.00 91.19 103 CYS A N 1
ATOM 780 C CA . CYS A 1 103 ? 3.182 -9.483 2.748 1.00 91.19 103 CYS A CA 1
ATOM 781 C C . CYS A 1 103 ? 2.619 -10.843 3.180 1.00 91.19 103 CYS A C 1
ATOM 783 O O . CYS A 1 103 ? 1.996 -11.523 2.367 1.00 91.19 103 CYS A O 1
ATOM 785 N N . GLN A 1 104 ? 2.747 -11.207 4.460 1.00 90.50 104 GLN A N 1
ATOM 786 C CA . GLN A 1 104 ? 2.199 -12.459 4.983 1.00 90.50 104 GLN A CA 1
ATOM 787 C C . GLN A 1 104 ? 0.680 -12.527 4.814 1.00 90.50 104 GLN A C 1
ATOM 789 O O . GLN A 1 104 ? 0.151 -13.542 4.358 1.00 90.50 104 GLN A O 1
ATOM 794 N N . ILE A 1 105 ? -0.024 -11.448 5.163 1.00 90.44 105 ILE A N 1
ATOM 795 C CA . ILE A 1 105 ? -1.482 -11.370 5.036 1.00 90.44 105 ILE A CA 1
ATOM 796 C C . ILE A 1 105 ? -1.874 -11.494 3.558 1.00 90.44 105 ILE A C 1
ATOM 798 O O . ILE A 1 105 ? -2.714 -12.316 3.207 1.00 90.44 105 ILE A O 1
ATOM 802 N N . LEU A 1 106 ? -1.223 -10.748 2.669 1.00 91.19 106 LEU A N 1
ATOM 803 C CA . LEU A 1 106 ? -1.533 -10.772 1.237 1.00 91.19 106 LEU A CA 1
ATOM 804 C C . LEU A 1 106 ? -1.238 -12.121 0.553 1.00 91.19 106 LEU A C 1
ATOM 806 O O . LEU A 1 106 ? -1.832 -12.427 -0.479 1.00 91.19 106 LEU A O 1
ATOM 810 N N . LEU A 1 107 ? -0.357 -12.947 1.121 1.00 91.56 107 LEU A N 1
ATOM 811 C CA . LEU A 1 107 ? -0.139 -14.320 0.654 1.00 91.56 107 LEU A CA 1
ATOM 812 C C . LEU A 1 107 ? -1.299 -15.254 1.035 1.00 91.56 107 LEU A C 1
ATOM 814 O O . LEU A 1 107 ? -1.694 -16.104 0.236 1.00 91.56 107 LEU A O 1
ATOM 818 N N . HIS A 1 108 ? -1.878 -15.072 2.225 1.00 90.38 108 HIS A N 1
ATOM 819 C CA . HIS A 1 108 ? -2.959 -15.925 2.740 1.00 90.38 108 HIS A CA 1
ATOM 820 C C . HIS A 1 108 ? -4.333 -15.528 2.198 1.00 90.38 108 HIS A C 1
ATOM 822 O O . HIS A 1 108 ? -5.201 -16.380 2.010 1.00 90.38 108 HIS A O 1
ATOM 828 N N . PHE A 1 109 ? -4.535 -14.242 1.918 1.00 89.75 109 PHE A N 1
ATOM 829 C CA . PHE A 1 109 ? -5.806 -13.707 1.451 1.00 89.75 109 PHE A CA 1
ATOM 830 C C . PHE A 1 109 ? -5.710 -13.274 -0.012 1.00 89.75 109 PHE A C 1
ATOM 832 O O . PHE A 1 109 ? -4.765 -12.607 -0.420 1.00 89.75 109 PHE A O 1
ATOM 839 N N . ARG A 1 110 ? -6.714 -13.632 -0.820 1.00 85.62 110 ARG A N 1
ATOM 840 C CA . ARG A 1 110 ? -6.757 -13.261 -2.245 1.00 85.62 110 ARG A CA 1
ATOM 841 C C . ARG A 1 110 ? -6.890 -11.750 -2.444 1.00 85.62 110 ARG A C 1
ATOM 843 O O . ARG A 1 110 ? -6.260 -11.188 -3.333 1.00 85.62 110 ARG A O 1
ATOM 850 N N . GLU A 1 111 ? -7.712 -11.122 -1.616 1.00 90.25 111 GLU A N 1
ATOM 851 C CA . GLU A 1 111 ? -8.010 -9.698 -1.645 1.00 90.25 111 GLU A CA 1
ATOM 852 C C . GLU A 1 111 ? -8.242 -9.227 -0.211 1.00 90.25 111 GLU A C 1
ATOM 854 O O . GLU A 1 111 ? -8.903 -9.912 0.576 1.00 90.25 111 GLU A O 1
ATOM 859 N N . VAL A 1 112 ? -7.678 -8.074 0.140 1.00 92.88 112 VAL A N 1
ATOM 860 C CA . VAL A 1 112 ? -7.736 -7.539 1.499 1.00 92.88 112 VAL A CA 1
ATOM 861 C C . VAL A 1 112 ? -8.048 -6.055 1.460 1.00 92.88 112 VAL A C 1
ATOM 863 O O . VAL A 1 112 ? -7.400 -5.288 0.751 1.00 92.88 112 VAL A O 1
ATOM 866 N N . LYS A 1 113 ? -9.005 -5.620 2.282 1.00 92.81 113 LYS A N 1
ATOM 867 C CA . LYS A 1 113 ? -9.285 -4.194 2.463 1.00 92.81 113 LYS A CA 1
ATOM 868 C C . LYS A 1 113 ? -8.118 -3.512 3.169 1.00 92.81 113 LYS A C 1
ATOM 870 O O . LYS A 1 113 ? -7.658 -3.964 4.218 1.00 92.81 113 LYS A O 1
ATOM 875 N N . THR A 1 114 ? -7.696 -2.365 2.657 1.00 90.56 114 THR A N 1
ATOM 876 C CA . THR A 1 114 ? -6.620 -1.556 3.255 1.00 90.56 114 THR A CA 1
ATOM 877 C C . THR A 1 114 ? -6.913 -1.153 4.705 1.00 90.56 114 THR A C 1
ATOM 879 O O . THR A 1 114 ? -6.006 -1.140 5.533 1.00 90.56 114 THR A O 1
ATOM 882 N N . ALA A 1 115 ? -8.180 -0.906 5.053 1.00 90.25 115 ALA A N 1
ATOM 883 C CA . ALA A 1 115 ? -8.592 -0.640 6.433 1.00 90.25 115 ALA A CA 1
ATOM 884 C C . ALA A 1 115 ? -8.303 -1.823 7.377 1.00 90.25 115 ALA A C 1
ATOM 886 O O . ALA A 1 115 ? -7.844 -1.610 8.495 1.00 90.25 115 ALA A O 1
ATOM 887 N N . PHE A 1 116 ? -8.509 -3.058 6.908 1.00 92.38 116 PHE A N 1
ATOM 888 C CA . PHE A 1 116 ? -8.209 -4.265 7.679 1.00 92.38 116 PHE A CA 1
ATOM 889 C C . PHE A 1 116 ? -6.698 -4.464 7.858 1.00 92.38 116 PHE A C 1
ATOM 891 O O . PHE A 1 116 ? -6.235 -4.822 8.937 1.00 92.38 116 PHE A O 1
ATOM 898 N N . LEU A 1 117 ? -5.896 -4.165 6.832 1.00 91.56 117 LEU A N 1
ATOM 899 C CA . LEU A 1 117 ? -4.437 -4.174 6.984 1.00 91.56 117 LEU A CA 1
ATOM 900 C C . LEU A 1 117 ? -3.984 -3.179 8.058 1.00 91.56 117 LEU A C 1
ATOM 902 O O . LEU A 1 117 ? -3.160 -3.523 8.901 1.00 91.56 117 LEU A O 1
ATOM 906 N N . ALA A 1 118 ? -4.565 -1.978 8.079 1.00 92.50 118 ALA A N 1
ATOM 907 C CA . ALA A 1 118 ? -4.229 -0.972 9.079 1.00 92.50 118 ALA A CA 1
ATOM 908 C C . ALA A 1 118 ? -4.565 -1.419 10.508 1.00 92.50 118 ALA A C 1
ATOM 910 O O . ALA A 1 118 ? -3.773 -1.155 11.414 1.00 92.50 118 ALA A O 1
ATOM 911 N N . THR A 1 119 ? -5.687 -2.114 10.719 1.00 92.44 119 THR A N 1
ATOM 912 C CA . THR A 1 119 ? -6.038 -2.647 12.045 1.00 92.44 119 THR A CA 1
ATOM 913 C C . THR A 1 119 ? -5.076 -3.747 12.478 1.00 92.44 119 THR A C 1
ATOM 915 O O . THR A 1 119 ? -4.554 -3.689 13.588 1.00 92.44 119 THR A O 1
ATOM 918 N N . VAL A 1 120 ? -4.750 -4.689 11.587 1.00 90.38 120 VAL A N 1
ATOM 919 C CA . VAL A 1 120 ? -3.829 -5.788 11.923 1.00 90.38 120 VAL A CA 1
ATOM 920 C C . VAL A 1 120 ? -2.419 -5.268 12.209 1.00 90.38 120 VAL A C 1
ATOM 922 O O . VAL A 1 120 ? -1.787 -5.696 13.174 1.00 90.38 120 VAL A O 1
ATOM 925 N N . ILE A 1 121 ? -1.929 -4.304 11.423 1.00 89.94 121 ILE A N 1
ATOM 926 C CA . ILE A 1 121 ? -0.626 -3.669 11.671 1.00 89.94 121 ILE A CA 1
ATOM 927 C C . ILE A 1 121 ? -0.638 -2.910 13.001 1.00 89.94 121 ILE A C 1
ATOM 929 O O . ILE A 1 121 ? 0.345 -2.972 13.739 1.00 89.94 121 ILE A O 1
ATOM 933 N N . ALA A 1 122 ? -1.723 -2.199 13.328 1.00 91.69 122 ALA A N 1
ATOM 934 C CA . ALA A 1 122 ? -1.830 -1.488 14.600 1.00 91.69 122 ALA A CA 1
ATOM 935 C C . ALA A 1 122 ? -1.682 -2.445 15.7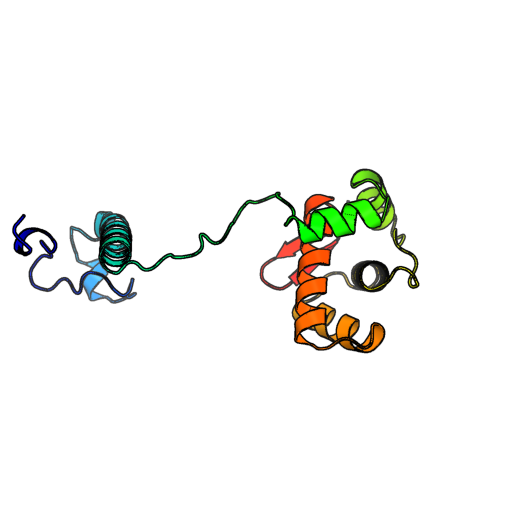91 1.00 91.69 122 ALA A C 1
ATOM 937 O O . ALA A 1 122 ? -0.906 -2.163 16.705 1.00 91.69 122 ALA A O 1
ATOM 938 N N . GLU A 1 123 ? -2.363 -3.589 15.744 1.00 90.50 123 GLU A N 1
ATOM 939 C CA . GLU A 1 123 ? -2.318 -4.601 16.801 1.00 90.50 123 GLU A CA 1
ATOM 940 C C . GLU A 1 123 ? -0.954 -5.295 16.883 1.00 90.50 123 GLU A C 1
ATOM 942 O O . GLU A 1 123 ? -0.334 -5.316 17.949 1.00 90.50 123 GLU A O 1
ATOM 947 N N . ARG A 1 124 ? -0.440 -5.815 15.761 1.00 87.88 124 ARG A N 1
ATOM 948 C CA . ARG A 1 124 ? 0.806 -6.602 15.744 1.00 87.88 124 ARG A CA 1
ATOM 949 C C . ARG A 1 124 ? 2.044 -5.762 16.031 1.00 87.88 124 ARG A C 1
ATOM 951 O O . ARG A 1 124 ? 2.917 -6.189 16.782 1.00 87.88 124 ARG A O 1
ATOM 958 N N . CYS A 1 125 ? 2.104 -4.551 15.482 1.00 84.88 125 CYS A N 1
ATOM 959 C CA . CYS A 1 125 ? 3.228 -3.640 15.696 1.00 84.88 125 CYS A CA 1
ATOM 960 C C . CYS A 1 125 ? 3.044 -2.732 16.928 1.00 84.88 125 CYS A C 1
ATOM 962 O O . CYS A 1 125 ? 3.912 -1.898 17.187 1.00 84.88 125 CYS A O 1
ATOM 964 N N . LYS A 1 126 ? 1.941 -2.866 17.687 1.00 88.62 126 LYS A N 1
ATOM 965 C CA . LYS A 1 126 ? 1.599 -2.016 18.847 1.00 88.62 126 LYS A CA 1
ATOM 966 C C . LYS A 1 126 ? 1.638 -0.516 18.517 1.00 88.62 126 LYS A C 1
ATOM 968 O O . LYS A 1 126 ? 2.176 0.300 19.267 1.00 88.62 126 LYS A O 1
ATOM 973 N N . LEU A 1 127 ? 1.086 -0.150 17.363 1.00 88.50 127 LEU A N 1
ATOM 974 C CA . LEU A 1 127 ? 1.102 1.215 16.845 1.00 88.50 127 LEU A CA 1
ATOM 975 C C . LEU A 1 127 ? -0.229 1.926 17.075 1.00 88.50 127 LEU A C 1
ATOM 977 O O . LEU A 1 127 ? -1.294 1.318 17.132 1.00 88.50 127 LEU A O 1
ATOM 981 N N . ARG A 1 128 ? -0.178 3.261 17.119 1.00 92.44 128 ARG A N 1
ATOM 982 C CA . ARG A 1 128 ? -1.395 4.080 17.080 1.00 92.44 128 ARG A CA 1
ATOM 983 C C . ARG A 1 128 ? -2.122 3.874 15.740 1.00 92.44 128 ARG A C 1
ATOM 985 O O . ARG A 1 128 ? -1.442 3.798 14.711 1.00 92.44 128 ARG A O 1
ATOM 992 N N . PRO A 1 129 ? -3.468 3.896 15.705 1.00 89.62 129 PRO A N 1
ATOM 993 C CA . PRO A 1 129 ? -4.236 3.676 14.475 1.00 89.62 129 PRO A CA 1
ATOM 994 C C . PRO A 1 129 ? -3.854 4.620 13.325 1.00 89.62 129 PRO A C 1
ATOM 996 O O . PRO A 1 129 ? -3.735 4.202 12.175 1.00 89.62 129 PRO A O 1
ATOM 999 N N . SER A 1 130 ? -3.586 5.894 13.633 1.00 88.75 130 SER A N 1
ATOM 1000 C CA . SER A 1 130 ? -3.151 6.890 12.645 1.00 88.75 130 SER A CA 1
ATOM 1001 C C . SER A 1 130 ? -1.783 6.563 12.035 1.00 88.75 130 SER A C 1
ATOM 1003 O O . SER A 1 130 ? -1.583 6.723 10.829 1.00 88.75 130 SER A O 1
ATOM 1005 N N . THR A 1 131 ? -0.850 6.061 12.844 1.00 89.19 131 THR A N 1
ATOM 1006 C CA . THR A 1 131 ? 0.477 5.625 12.394 1.00 89.19 131 THR A CA 1
ATOM 1007 C C . THR A 1 131 ? 0.379 4.353 11.554 1.00 89.19 131 THR A C 1
ATOM 1009 O O . THR A 1 131 ? 0.978 4.283 10.481 1.00 89.19 131 THR A O 1
ATOM 1012 N N . ALA A 1 132 ? -0.427 3.381 11.985 1.00 90.31 132 ALA A N 1
ATOM 1013 C CA . ALA A 1 132 ? -0.640 2.134 11.254 1.00 90.31 132 ALA A CA 1
ATOM 1014 C C . ALA A 1 132 ? -1.277 2.369 9.875 1.00 90.31 132 ALA A C 1
ATOM 1016 O O . ALA A 1 132 ? -0.836 1.794 8.879 1.00 90.31 132 ALA A O 1
ATOM 1017 N N . ALA A 1 133 ? -2.242 3.290 9.779 1.00 89.38 133 ALA A N 1
ATOM 1018 C CA . ALA A 1 133 ? -2.816 3.703 8.501 1.00 89.38 133 ALA A CA 1
ATOM 1019 C C . ALA A 1 133 ? -1.764 4.325 7.563 1.00 89.38 133 ALA A C 1
ATOM 1021 O O . ALA A 1 133 ? -1.788 4.087 6.355 1.00 89.38 133 ALA A O 1
ATOM 1022 N N . SER A 1 134 ? -0.815 5.097 8.104 1.00 90.31 134 SER A N 1
ATOM 1023 C CA . SER A 1 134 ? 0.295 5.663 7.327 1.00 90.31 134 SER A CA 1
ATOM 1024 C C . SER A 1 134 ? 1.243 4.578 6.808 1.00 90.31 134 SER A C 1
ATOM 1026 O O . SER A 1 134 ? 1.572 4.577 5.622 1.00 90.31 134 SER A O 1
ATOM 1028 N N . TYR A 1 135 ? 1.631 3.616 7.651 1.00 89.69 135 TYR A N 1
ATOM 1029 C CA . TYR A 1 135 ? 2.470 2.494 7.218 1.00 89.69 135 TYR A CA 1
ATOM 1030 C C . TYR A 1 135 ? 1.769 1.579 6.224 1.00 89.69 135 TYR A C 1
ATOM 1032 O O . TYR A 1 135 ? 2.392 1.151 5.262 1.00 89.69 135 TYR A O 1
ATOM 1040 N N . THR A 1 136 ? 0.466 1.355 6.381 1.00 91.50 136 THR A N 1
ATOM 1041 C CA . THR A 1 136 ? -0.322 0.597 5.401 1.00 91.50 136 THR A CA 1
ATOM 1042 C C . THR A 1 136 ? -0.266 1.265 4.033 1.00 91.50 136 THR A C 1
ATOM 1044 O O . THR A 1 136 ? 0.021 0.611 3.037 1.00 91.50 136 THR A O 1
ATOM 1047 N N . LYS A 1 137 ? -0.462 2.589 3.973 1.00 90.50 137 LYS A N 1
ATOM 1048 C CA . LYS A 1 137 ? -0.348 3.349 2.718 1.00 90.50 137 LYS A CA 1
ATOM 1049 C C . LYS A 1 137 ? 1.053 3.255 2.112 1.00 90.50 137 LYS A C 1
ATOM 1051 O O . LYS A 1 137 ? 1.173 3.141 0.898 1.00 90.50 137 LYS A O 1
ATOM 1056 N N . GLN A 1 138 ? 2.096 3.286 2.941 1.00 90.25 138 GLN A N 1
ATOM 1057 C CA . GLN A 1 138 ? 3.476 3.111 2.480 1.00 90.25 138 GLN A CA 1
ATOM 1058 C C . GLN A 1 138 ? 3.711 1.699 1.937 1.00 90.25 138 GLN A C 1
ATOM 1060 O O . GLN A 1 138 ? 4.234 1.573 0.837 1.00 90.25 138 GLN A O 1
ATOM 1065 N N . ALA A 1 139 ? 3.270 0.659 2.650 1.00 90.94 139 ALA A N 1
ATOM 1066 C CA . ALA A 1 139 ? 3.384 -0.732 2.215 1.00 90.94 139 ALA A CA 1
ATOM 1067 C C . ALA A 1 139 ? 2.715 -0.948 0.859 1.00 90.94 139 ALA A C 1
ATOM 1069 O O . ALA A 1 139 ? 3.309 -1.482 -0.071 1.00 90.94 139 ALA A O 1
ATOM 1070 N N . VAL A 1 140 ? 1.483 -0.461 0.738 1.00 91.25 140 VAL A N 1
ATOM 1071 C CA . VAL A 1 140 ? 0.686 -0.522 -0.483 1.00 91.25 140 VAL A CA 1
ATOM 1072 C C . VAL A 1 140 ? 1.399 0.194 -1.638 1.00 91.25 140 VAL A C 1
ATOM 1074 O O . VAL A 1 140 ? 1.537 -0.382 -2.714 1.00 91.25 140 VAL A O 1
ATOM 1077 N N . ALA A 1 141 ? 1.922 1.403 -1.409 1.00 89.06 141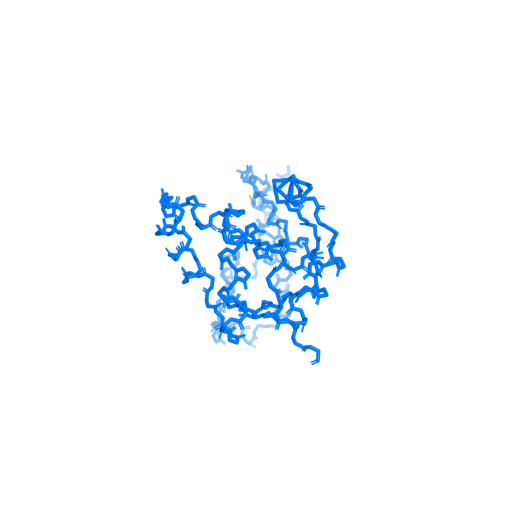 ALA A N 1
ATOM 1078 C CA . ALA A 1 141 ? 2.675 2.145 -2.422 1.00 89.06 141 ALA A CA 1
ATOM 1079 C C . ALA A 1 141 ? 3.964 1.420 -2.852 1.00 89.06 141 ALA A C 1
ATOM 1081 O O . ALA A 1 141 ? 4.281 1.386 -4.039 1.00 89.06 141 ALA A O 1
ATOM 1082 N N . ILE A 1 142 ? 4.686 0.810 -1.906 1.00 89.69 142 ILE A N 1
ATOM 1083 C CA . ILE A 1 142 ? 5.883 0.000 -2.176 1.00 89.69 142 ILE A CA 1
ATOM 1084 C C . ILE A 1 142 ? 5.529 -1.216 -3.030 1.00 89.69 142 ILE A C 1
ATOM 1086 O O . ILE A 1 142 ? 6.179 -1.463 -4.044 1.00 89.69 142 ILE A O 1
ATOM 1090 N N . LEU A 1 143 ? 4.477 -1.950 -2.672 1.00 89.75 143 LEU A N 1
ATOM 1091 C CA . LEU A 1 143 ? 4.052 -3.140 -3.411 1.00 89.75 143 LEU A CA 1
ATOM 1092 C C . LEU A 1 143 ? 3.549 -2.810 -4.821 1.00 89.75 143 LEU A C 1
ATOM 1094 O O . LEU A 1 143 ? 3.818 -3.569 -5.754 1.00 89.75 143 LEU A O 1
ATOM 1098 N N . GLN A 1 144 ? 2.872 -1.672 -4.992 1.00 89.81 144 GLN A N 1
ATOM 1099 C CA . GLN A 1 144 ? 2.516 -1.158 -6.315 1.00 89.81 144 GLN A CA 1
ATOM 1100 C C . GLN A 1 144 ? 3.749 -0.786 -7.135 1.00 89.81 144 GLN A C 1
ATOM 1102 O O . GLN A 1 144 ? 3.816 -1.131 -8.311 1.00 89.81 144 GLN A O 1
ATOM 1107 N N . HIS A 1 145 ? 4.728 -0.110 -6.525 1.00 86.75 145 HIS A N 1
ATOM 1108 C CA . HIS A 1 145 ? 5.981 0.238 -7.193 1.00 86.75 145 HIS A CA 1
ATOM 1109 C C . HIS A 1 145 ? 6.772 -1.007 -7.615 1.00 86.75 145 HIS A C 1
ATOM 1111 O O . HIS A 1 145 ? 7.371 -1.027 -8.684 1.00 86.75 145 HIS A O 1
ATOM 1117 N N . CYS A 1 146 ? 6.714 -2.077 -6.819 1.00 85.75 146 CYS A N 1
ATOM 1118 C CA . CYS A 1 146 ? 7.305 -3.366 -7.175 1.00 85.75 146 CYS A CA 1
ATOM 1119 C C . CYS A 1 146 ? 6.504 -4.141 -8.235 1.00 85.75 146 CYS A C 1
ATOM 1121 O O . CYS A 1 146 ? 6.902 -5.242 -8.610 1.00 85.75 146 CYS A O 1
ATOM 1123 N N . GLU A 1 147 ? 5.357 -3.618 -8.680 1.00 86.44 147 GLU A N 1
ATOM 1124 C CA . GLU A 1 147 ? 4.395 -4.312 -9.543 1.00 86.44 147 GLU A CA 1
ATOM 1125 C C . GLU A 1 147 ? 3.939 -5.673 -8.987 1.00 86.44 147 GLU A C 1
ATOM 1127 O O . GLU A 1 147 ? 3.528 -6.557 -9.741 1.00 86.44 147 GLU A O 1
ATOM 1132 N N . ALA A 1 148 ? 4.022 -5.854 -7.669 1.00 88.38 148 ALA A N 1
ATOM 1133 C CA . ALA A 1 148 ? 3.684 -7.102 -6.991 1.00 88.38 148 ALA A CA 1
ATOM 1134 C C . ALA A 1 148 ? 2.212 -7.147 -6.557 1.00 88.38 148 ALA A C 1
ATOM 1136 O O . ALA A 1 148 ? 1.662 -8.225 -6.336 1.00 88.38 148 ALA A O 1
ATOM 1137 N N . ALA A 1 149 ? 1.565 -5.986 -6.446 1.00 88.69 149 ALA A N 1
ATOM 1138 C CA . ALA A 1 149 ? 0.174 -5.868 -6.038 1.00 88.69 149 ALA A CA 1
ATOM 1139 C C . ALA A 1 149 ? -0.630 -4.969 -6.978 1.00 88.69 149 ALA A C 1
ATOM 1141 O O . ALA A 1 149 ? -0.099 -4.043 -7.595 1.00 88.69 149 ALA A O 1
ATOM 1142 N N . ASP A 1 150 ? -1.924 -5.252 -7.052 1.00 87.94 150 ASP A N 1
ATOM 1143 C CA . ASP A 1 150 ? -2.920 -4.423 -7.714 1.00 87.94 150 ASP A CA 1
ATOM 1144 C C . ASP A 1 150 ? -3.885 -3.827 -6.684 1.00 87.94 150 ASP A C 1
ATOM 1146 O O . ASP A 1 150 ? -4.124 -4.421 -5.626 1.00 87.94 150 ASP A O 1
ATOM 1150 N N . ILE A 1 151 ? -4.415 -2.642 -6.987 1.00 87.56 151 ILE A N 1
ATOM 1151 C CA . ILE A 1 151 ? -5.370 -1.940 -6.127 1.00 87.56 151 ILE A CA 1
ATOM 1152 C C . ILE A 1 151 ? -6.666 -1.735 -6.890 1.00 87.56 151 ILE A C 1
ATOM 1154 O O . ILE A 1 151 ? -6.689 -1.079 -7.932 1.00 87.56 151 ILE A O 1
ATOM 1158 N N . GLN A 1 152 ? -7.754 -2.224 -6.307 1.00 85.44 152 GLN A N 1
ATOM 1159 C CA . GLN A 1 152 ? -9.107 -2.010 -6.800 1.00 85.44 152 GLN A CA 1
ATOM 1160 C C . GLN A 1 152 ? -9.917 -1.304 -5.712 1.00 85.44 152 GLN A C 1
ATOM 1162 O O . GLN A 1 152 ? -10.295 -1.898 -4.704 1.00 85.44 152 GLN A O 1
ATOM 1167 N N . GLY A 1 153 ? -10.150 -0.002 -5.894 1.00 84.56 153 GLY A N 1
ATOM 1168 C 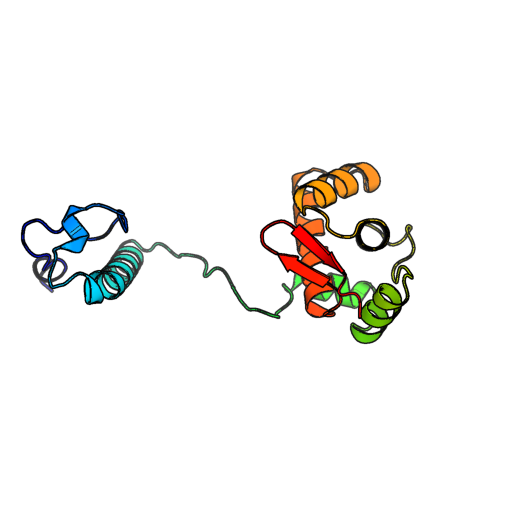CA . GLY A 1 153 ? -10.809 0.829 -4.883 1.00 84.56 153 GLY A CA 1
ATOM 1169 C C . GLY A 1 153 ? -10.028 0.849 -3.564 1.00 84.56 153 GLY A C 1
ATOM 1170 O O . GLY A 1 153 ? -8.885 1.298 -3.532 1.00 84.56 153 GLY A O 1
ATOM 1171 N N . ASP A 1 154 ? -10.649 0.340 -2.496 1.00 87.88 154 ASP A N 1
ATOM 1172 C CA . ASP A 1 154 ? -10.067 0.271 -1.145 1.00 87.88 154 ASP A CA 1
ATOM 1173 C C . ASP A 1 154 ? -9.422 -1.088 -0.817 1.00 87.88 154 ASP A C 1
ATOM 1175 O O . ASP A 1 154 ? -8.951 -1.301 0.310 1.00 87.88 154 ASP A O 1
ATOM 1179 N N . SER A 1 155 ? -9.395 -2.004 -1.783 1.00 89.19 155 SER A N 1
ATOM 1180 C CA . SER A 1 155 ? -8.823 -3.339 -1.652 1.00 89.19 155 SER A CA 1
ATOM 1181 C C . SER A 1 155 ? -7.478 -3.461 -2.359 1.00 89.19 155 SER A C 1
ATOM 1183 O O . SER A 1 155 ? -7.233 -2.844 -3.396 1.00 89.19 155 SER A O 1
ATOM 1185 N N . ILE A 1 156 ? -6.617 -4.311 -1.806 1.00 92.56 156 ILE A N 1
ATOM 1186 C CA . ILE A 1 156 ? -5.335 -4.707 -2.382 1.00 92.56 156 ILE A CA 1
ATOM 1187 C C . ILE A 1 156 ? -5.293 -6.227 -2.562 1.00 92.56 156 ILE A C 1
ATOM 1189 O O . ILE A 1 156 ? -5.736 -6.990 -1.700 1.00 92.56 156 ILE A O 1
ATOM 1193 N N . SER A 1 157 ? -4.722 -6.663 -3.679 1.00 90.50 157 SER A N 1
ATOM 1194 C CA . SER A 1 157 ? -4.507 -8.073 -4.012 1.00 90.50 157 SER A CA 1
ATOM 1195 C C . SER A 1 157 ? -3.123 -8.262 -4.621 1.00 90.50 157 SER A C 1
ATOM 1197 O O . SER A 1 157 ? -2.649 -7.389 -5.349 1.00 90.50 157 SER A O 1
ATOM 1199 N N . LEU A 1 158 ? -2.471 -9.399 -4.373 1.00 90.81 158 LEU A N 1
ATOM 1200 C CA . LEU A 1 158 ? -1.229 -9.729 -5.080 1.00 90.81 158 LEU A CA 1
ATOM 1201 C C . LEU A 1 158 ? -1.518 -10.032 -6.549 1.00 90.81 158 LEU A C 1
ATOM 1203 O O . LEU A 1 158 ? -2.502 -10.702 -6.872 1.00 90.81 158 LEU A O 1
ATOM 1207 N N . ARG A 1 159 ? -0.621 -9.597 -7.435 1.00 84.44 159 ARG A N 1
ATOM 1208 C CA . ARG A 1 159 ? -0.619 -10.057 -8.822 1.00 84.44 159 ARG A CA 1
ATOM 1209 C C . ARG A 1 159 ? -0.137 -11.502 -8.841 1.00 84.44 159 ARG A C 1
ATOM 1211 O O . ARG A 1 159 ? 1.042 -11.773 -8.638 1.00 84.44 159 ARG A O 1
ATOM 1218 N N . ARG A 1 160 ? -1.068 -12.426 -9.057 1.00 76.25 160 ARG A N 1
ATOM 1219 C CA . ARG A 1 160 ? -0.763 -13.835 -9.312 1.00 76.25 160 ARG A CA 1
ATOM 1220 C C . ARG A 1 160 ? -0.604 -13.989 -10.825 1.00 76.25 160 ARG A C 1
ATOM 1222 O O . ARG A 1 160 ? -1.464 -13.508 -11.562 1.00 76.25 160 ARG A O 1
ATOM 1229 N N . GLY A 1 161 ? 0.548 -14.511 -11.244 1.00 58.09 161 GLY A N 1
ATOM 1230 C CA . GLY A 1 161 ? 0.847 -14.814 -12.647 1.00 58.09 161 GLY A CA 1
ATOM 1231 C C . GLY A 1 161 ? 0.070 -16.018 -13.144 1.00 58.09 161 GLY A C 1
ATOM 1232 O O . GLY A 1 161 ? -0.361 -16.821 -12.286 1.00 58.09 161 GLY A O 1
#

Organism: NCBI:txid2006130

pLDDT: mean 75.8, std 15.79, range [35.84, 92.88]

Radius of gyration: 22.89 Å; chains: 1; bounding box: 50×63×44 Å

Sequence (161 aa):
MNTSDLFQFTPGCFGSTYFAKDSTCGVCPFAPDCEKRSVQTMDDIRAICGVVTRKRRAGKGELSEKAREVFEKLGKSAREVRASLMGGENPYPTNQGFMGDVCQILLHFREVKTAFLATVIAERCKLRPSTAASYTKQAVAILQHCEAADIQGDSISLRRG